Protein AF-A0AAE3HRC0-F1 (afdb_monomer_lite)

Radius of gyration: 48.85 Å; chains: 1; bounding box: 98×39×133 Å

Sequence (137 aa):
MKTIKKLSIATLIAFFSINCFADEVDLSQKSTQTLKESDKQLEESLNREAKIQELVKENDLLSDKQKQKAKNEQKERARNEILKTNCTRAKSRLEDLMTNERILIQSKQGKTHALSQKEKLDEIQSTEIAIKKYCTN

Foldseek 3Di:
DDDDPPDDPVVVVVVVVVVVVVVVVVVVVVVVVVVVVVVVVVVVVVVVVVVVVVVVVVVVVVVVVVVVVVVVVVVVVVVVVVLVVVLVVLVVVLVCLVPDPWDWDQDPVRDIDTDDPVSSVVVNVVSVVVSVVRVDD

Organism: NCBI:txid437022

pLDDT: mean 75.8, std 16.61, range [39.53, 93.12]

Structure (mmCIF, N/CA/C/O backbone):
data_AF-A0AAE3HRC0-F1
#
_entry.id   AF-A0AAE3HRC0-F1
#
loop_
_atom_site.group_PDB
_atom_site.id
_atom_site.type_symbol
_atom_site.label_atom_id
_atom_site.label_alt_id
_atom_site.label_comp_id
_atom_site.label_asym_id
_atom_site.label_entity_id
_atom_site.label_seq_id
_atom_site.pdbx_PDB_ins_code
_atom_site.Cartn_x
_atom_site.Cartn_y
_atom_site.Cartn_z
_atom_site.occupancy
_atom_site.B_iso_or_equiv
_atom_site.auth_seq_id
_atom_site.auth_comp_id
_atom_site.auth_asym_id
_atom_site.auth_atom_id
_atom_site.pdbx_PDB_model_num
ATOM 1 N N . MET A 1 1 ? 69.134 25.734 -105.180 1.00 39.53 1 MET A N 1
ATOM 2 C CA . MET A 1 1 ? 68.646 24.361 -104.913 1.00 39.53 1 MET A CA 1
ATOM 3 C C . MET A 1 1 ? 69.005 23.976 -103.481 1.00 39.53 1 MET A C 1
ATOM 5 O O . MET A 1 1 ? 70.185 23.919 -103.170 1.00 39.53 1 MET A O 1
ATOM 9 N N . LYS A 1 2 ? 68.016 23.766 -102.600 1.00 42.91 2 LYS A N 1
ATOM 10 C CA . LYS A 1 2 ? 68.191 23.135 -101.278 1.00 42.91 2 LYS A CA 1
ATOM 11 C C . LYS A 1 2 ? 67.151 22.021 -101.164 1.00 42.91 2 LYS A C 1
ATOM 13 O O . LYS A 1 2 ? 65.958 22.261 -101.305 1.00 42.91 2 LYS A O 1
ATOM 18 N N . THR A 1 3 ? 67.644 20.803 -101.009 1.00 40.72 3 THR A N 1
ATOM 19 C CA . THR A 1 3 ? 66.900 19.543 -100.965 1.00 40.72 3 THR A CA 1
ATOM 20 C C . THR A 1 3 ? 66.058 19.436 -99.697 1.00 40.72 3 THR A C 1
ATOM 22 O O . THR A 1 3 ? 66.591 19.482 -98.588 1.00 40.72 3 THR A O 1
ATOM 25 N N . ILE A 1 4 ? 64.750 19.248 -99.868 1.00 48.81 4 ILE A N 1
ATOM 26 C CA . ILE A 1 4 ? 63.818 18.881 -98.800 1.00 48.81 4 ILE A CA 1
ATOM 27 C C . ILE A 1 4 ? 64.145 17.440 -98.383 1.00 48.81 4 ILE A C 1
ATOM 29 O O . ILE A 1 4 ? 64.031 16.511 -99.186 1.00 48.81 4 ILE A O 1
ATOM 33 N N . LYS A 1 5 ? 64.598 17.252 -97.138 1.00 49.56 5 LYS A N 1
ATOM 34 C CA . LYS A 1 5 ? 64.786 15.925 -96.537 1.00 49.56 5 LYS A CA 1
ATOM 35 C C . LYS A 1 5 ? 63.415 15.259 -96.412 1.00 49.56 5 LYS A C 1
ATOM 37 O O . LYS A 1 5 ? 62.546 15.767 -95.710 1.00 49.56 5 LYS A O 1
ATOM 42 N N . LYS A 1 6 ? 63.231 14.129 -97.098 1.00 49.12 6 LYS A N 1
ATOM 43 C CA . LYS A 1 6 ? 62.064 13.254 -96.944 1.00 49.12 6 LYS A CA 1
ATOM 44 C C . LYS A 1 6 ? 62.018 12.756 -95.498 1.00 49.12 6 LYS A C 1
ATOM 46 O O . LYS A 1 6 ? 62.857 11.954 -95.094 1.00 49.12 6 LYS A O 1
ATOM 51 N N . LEU A 1 7 ? 61.063 13.265 -94.726 1.00 46.09 7 LEU A N 1
ATOM 52 C CA . LEU A 1 7 ? 60.726 12.739 -93.411 1.00 46.09 7 LEU A CA 1
ATOM 53 C C . LEU A 1 7 ? 59.978 11.417 -93.637 1.00 46.09 7 LEU A C 1
ATOM 55 O O . LEU A 1 7 ? 58.955 11.390 -94.318 1.00 46.09 7 LEU A O 1
ATOM 59 N N . SER A 1 8 ? 60.548 10.310 -93.162 1.00 47.12 8 SER A N 1
ATOM 60 C CA . SER A 1 8 ? 59.983 8.973 -93.354 1.00 47.12 8 SER A CA 1
ATOM 61 C C . SER A 1 8 ? 58.653 8.841 -92.609 1.00 47.12 8 SER A C 1
ATOM 63 O O . SER A 1 8 ? 58.572 9.126 -91.416 1.00 47.12 8 SER A O 1
ATOM 65 N N . ILE A 1 9 ? 57.620 8.364 -93.305 1.00 53.28 9 ILE A N 1
ATOM 66 C CA . ILE A 1 9 ? 56.277 8.089 -92.761 1.00 53.28 9 ILE A CA 1
ATOM 67 C C . ILE A 1 9 ? 56.343 7.065 -91.609 1.00 53.28 9 ILE A C 1
ATOM 69 O O . ILE A 1 9 ? 55.509 7.088 -90.706 1.00 53.28 9 ILE A O 1
ATOM 73 N N . ALA A 1 10 ? 57.388 6.230 -91.572 1.00 50.97 10 ALA A N 1
ATOM 74 C CA . ALA A 1 10 ? 57.621 5.266 -90.498 1.00 50.97 10 ALA A CA 1
ATOM 75 C C . ALA A 1 10 ? 57.803 5.925 -89.116 1.00 50.97 10 ALA A C 1
ATOM 77 O O . ALA A 1 10 ? 57.431 5.336 -88.104 1.00 50.97 10 ALA A O 1
ATOM 78 N N . THR A 1 11 ? 58.314 7.159 -89.053 1.00 52.00 11 THR A N 1
ATOM 79 C CA . THR A 1 11 ? 58.534 7.861 -87.779 1.00 52.00 11 THR A CA 1
ATOM 80 C C . THR A 1 11 ? 57.256 8.501 -87.225 1.00 52.00 11 THR A C 1
ATOM 82 O O . THR A 1 11 ? 57.164 8.740 -86.026 1.00 52.00 11 THR A O 1
ATOM 85 N N . LEU A 1 12 ? 56.253 8.751 -88.074 1.00 48.84 12 LEU A N 1
ATOM 86 C CA . LEU A 1 12 ? 54.953 9.298 -87.663 1.00 48.84 12 LEU A CA 1
ATOM 87 C C . LEU A 1 12 ? 54.030 8.220 -87.074 1.00 48.84 12 LEU A C 1
ATOM 89 O O . LEU A 1 12 ? 53.289 8.497 -86.136 1.00 48.84 12 LEU A O 1
ATOM 93 N N . ILE A 1 13 ? 54.124 6.979 -87.560 1.00 50.56 13 ILE A N 1
ATOM 94 C CA . ILE A 1 13 ? 53.317 5.853 -87.057 1.00 50.56 13 ILE A CA 1
ATOM 95 C C . ILE A 1 13 ? 53.813 5.387 -85.676 1.00 50.56 13 ILE A C 1
ATOM 97 O O . ILE A 1 13 ? 53.011 5.005 -84.830 1.00 50.56 13 ILE A O 1
ATOM 101 N N . ALA A 1 14 ? 55.115 5.505 -85.391 1.00 47.56 14 ALA A N 1
ATOM 102 C CA . ALA A 1 14 ? 55.676 5.141 -84.087 1.00 47.56 14 ALA A CA 1
ATOM 103 C C . ALA A 1 14 ? 55.237 6.072 -82.936 1.00 47.56 14 ALA A C 1
ATOM 105 O O . ALA A 1 14 ? 55.179 5.632 -81.791 1.00 47.56 14 ALA A O 1
ATOM 106 N N . PHE A 1 15 ? 54.886 7.333 -83.219 1.00 45.34 15 PHE A N 1
ATOM 107 C CA . PHE A 1 15 ? 54.390 8.267 -82.198 1.00 45.34 15 PHE A CA 1
ATOM 108 C C . PHE A 1 15 ? 52.897 8.091 -81.888 1.00 45.34 15 PHE A C 1
ATOM 110 O O . PHE A 1 15 ? 52.471 8.370 -80.770 1.00 45.34 15 PHE A O 1
ATOM 117 N N . PHE A 1 16 ? 52.100 7.601 -82.842 1.00 43.69 16 PHE A N 1
ATOM 118 C CA . PHE A 1 16 ? 50.663 7.394 -82.627 1.00 43.69 16 PHE A CA 1
ATOM 119 C C . PHE A 1 16 ? 50.373 6.138 -81.787 1.00 43.69 16 PHE A C 1
ATOM 121 O O . PHE A 1 16 ? 49.445 6.136 -80.984 1.00 43.69 16 PHE A O 1
ATOM 128 N N . SER A 1 17 ? 51.209 5.099 -81.893 1.00 43.81 17 SER A N 1
ATOM 129 C CA . SER A 1 17 ? 51.015 3.840 -81.154 1.00 43.81 17 SER A CA 1
ATOM 130 C C . SER A 1 17 ? 51.384 3.911 -79.668 1.00 43.81 17 SER A C 1
ATOM 132 O O . SER A 1 17 ? 50.873 3.117 -78.884 1.00 43.81 17 SER A O 1
ATOM 134 N N . ILE A 1 18 ? 52.252 4.844 -79.259 1.00 47.19 18 ILE A N 1
ATOM 135 C CA . ILE A 1 18 ? 52.637 5.008 -77.844 1.00 47.19 18 ILE A CA 1
ATOM 136 C C . ILE A 1 18 ? 51.590 5.849 -77.095 1.00 47.19 18 ILE A C 1
ATOM 138 O O . ILE A 1 18 ? 51.288 5.566 -75.939 1.00 47.19 18 ILE A O 1
ATOM 142 N N . ASN A 1 19 ? 50.974 6.827 -77.767 1.00 44.91 19 ASN A N 1
ATOM 143 C CA . ASN A 1 19 ? 49.976 7.701 -77.146 1.00 44.91 19 ASN A CA 1
ATOM 144 C C . ASN A 1 19 ? 48.601 7.033 -76.956 1.00 44.91 19 ASN A C 1
ATOM 146 O O . ASN A 1 19 ? 47.889 7.413 -76.038 1.00 44.91 19 ASN A O 1
ATOM 150 N N . CYS A 1 20 ? 48.238 6.005 -77.735 1.00 43.09 20 CYS A N 1
ATOM 151 C CA . CYS A 1 20 ? 46.994 5.256 -77.485 1.00 43.09 20 CYS A CA 1
ATOM 152 C C . CYS A 1 20 ? 47.071 4.317 -76.267 1.00 43.09 20 CYS A C 1
ATOM 154 O O . CYS A 1 20 ? 46.058 4.101 -75.611 1.00 43.09 20 CYS A O 1
ATOM 156 N N . PHE A 1 21 ? 48.250 3.781 -75.930 1.00 44.12 21 PHE A N 1
ATOM 157 C CA . PHE A 1 21 ? 48.408 2.883 -74.775 1.00 44.12 21 PHE A CA 1
ATOM 158 C C . PHE A 1 21 ? 48.601 3.623 -73.445 1.00 44.12 21 PHE A C 1
ATOM 160 O O . PHE A 1 21 ? 48.329 3.053 -72.391 1.00 44.12 21 PHE A O 1
ATOM 167 N N . ALA A 1 22 ? 49.058 4.877 -73.470 1.00 46.72 22 ALA A N 1
ATOM 168 C CA . ALA A 1 22 ? 49.184 5.683 -72.258 1.00 46.72 22 ALA A CA 1
ATOM 169 C C . ALA A 1 22 ? 47.807 6.072 -71.687 1.00 46.72 22 ALA A C 1
ATOM 171 O O . ALA A 1 22 ? 47.604 5.961 -70.480 1.00 46.72 22 ALA A O 1
ATOM 172 N N . ASP A 1 23 ? 46.844 6.426 -72.546 1.00 43.72 23 ASP A N 1
ATOM 173 C CA . ASP A 1 23 ? 45.494 6.805 -72.110 1.00 43.72 23 ASP A CA 1
ATOM 174 C C . ASP A 1 23 ? 44.662 5.605 -71.614 1.00 43.72 23 ASP A C 1
ATOM 176 O O . ASP A 1 23 ? 43.916 5.745 -70.647 1.00 43.72 23 ASP A O 1
ATOM 180 N N . GLU A 1 24 ? 44.804 4.404 -72.197 1.00 47.34 24 GLU A N 1
ATOM 181 C CA . GLU A 1 24 ? 44.076 3.204 -71.732 1.00 47.34 24 GLU A CA 1
ATOM 182 C C . GLU A 1 24 ? 44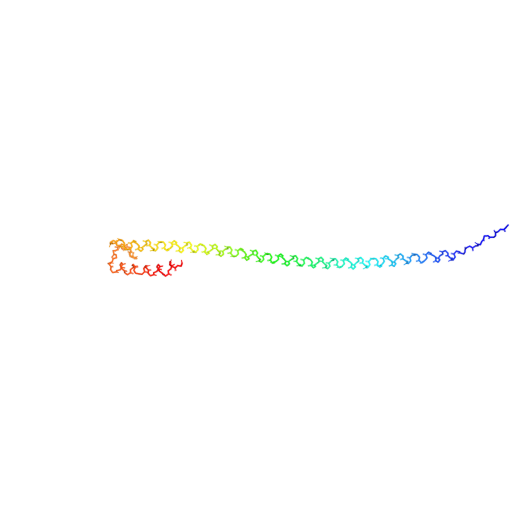.589 2.661 -70.387 1.00 47.34 24 GLU A C 1
ATOM 184 O O . GLU A 1 24 ? 43.797 2.205 -69.555 1.00 47.34 24 GLU A O 1
ATOM 189 N N . VAL A 1 25 ? 45.903 2.721 -70.137 1.00 50.22 25 VAL A N 1
ATOM 190 C CA . VAL A 1 25 ? 46.487 2.253 -68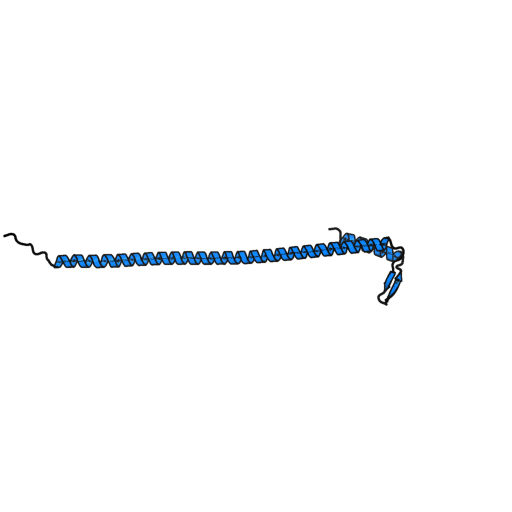.868 1.00 50.22 25 VAL A CA 1
ATOM 191 C C . VAL A 1 25 ? 46.182 3.233 -67.728 1.00 50.22 25 VAL A C 1
ATOM 193 O O . VAL A 1 25 ? 45.863 2.789 -66.620 1.00 50.22 25 VAL A O 1
ATOM 196 N N . ASP A 1 26 ? 46.185 4.541 -68.001 1.00 49.31 26 ASP A N 1
ATOM 197 C CA . ASP A 1 26 ? 45.848 5.576 -67.014 1.00 49.31 26 ASP A CA 1
ATOM 198 C C . ASP A 1 26 ? 44.338 5.577 -66.680 1.00 49.31 26 ASP A C 1
ATOM 200 O O . ASP A 1 26 ? 43.956 5.651 -65.508 1.00 49.31 26 ASP A O 1
ATOM 204 N N . LEU A 1 27 ? 43.451 5.346 -67.665 1.00 48.75 27 LEU A N 1
ATOM 205 C CA . LEU A 1 27 ? 42.013 5.139 -67.408 1.00 48.75 27 LEU A CA 1
ATOM 206 C C . LEU A 1 27 ? 41.743 3.888 -66.557 1.00 48.75 27 LEU A C 1
ATOM 208 O O . LEU A 1 27 ? 40.892 3.914 -65.664 1.00 48.75 27 LEU A O 1
ATOM 212 N N . SER A 1 28 ? 42.463 2.792 -66.814 1.00 52.97 28 SER A N 1
ATOM 213 C CA . SER A 1 28 ? 42.302 1.522 -66.095 1.00 52.97 28 SER A CA 1
ATOM 214 C C . SER A 1 28 ? 42.748 1.621 -64.627 1.00 52.97 28 SER A C 1
ATOM 216 O O . SER A 1 28 ? 42.028 1.175 -63.722 1.00 52.97 28 SER A O 1
ATOM 218 N N . GLN A 1 29 ? 43.876 2.290 -64.354 1.00 54.66 29 GLN A N 1
ATOM 219 C CA . GLN A 1 29 ? 44.344 2.559 -62.986 1.00 54.66 29 GLN A CA 1
ATOM 220 C C . GLN A 1 29 ? 43.433 3.532 -62.229 1.00 54.66 29 GLN A C 1
ATOM 222 O O . GLN A 1 29 ? 43.116 3.301 -61.059 1.00 54.66 29 GLN A O 1
ATOM 227 N N . LYS A 1 30 ? 42.937 4.575 -62.900 1.00 58.88 30 LYS A N 1
ATOM 228 C CA . LYS A 1 30 ? 41.990 5.522 -62.304 1.00 58.88 30 LYS A CA 1
ATOM 229 C C . LYS A 1 30 ? 40.648 4.853 -61.991 1.00 58.88 30 LYS A C 1
ATOM 231 O O . LYS A 1 30 ? 40.101 5.071 -60.911 1.00 58.88 30 LYS A O 1
ATOM 236 N N . SER A 1 31 ? 40.147 3.968 -62.861 1.00 54.66 31 SER A N 1
ATOM 237 C CA . SER A 1 31 ? 38.906 3.216 -62.601 1.00 54.66 31 SER A CA 1
ATOM 238 C C . SER A 1 31 ? 39.044 2.242 -61.422 1.00 54.66 31 SER A C 1
ATOM 240 O O . SER A 1 31 ? 38.158 2.174 -60.573 1.00 54.66 31 SER A O 1
ATOM 242 N N . THR A 1 32 ? 40.188 1.558 -61.296 1.00 58.97 32 THR A N 1
ATOM 243 C CA . THR A 1 32 ? 40.446 0.622 -60.187 1.00 58.97 32 THR A CA 1
ATOM 244 C C . THR A 1 32 ? 40.697 1.326 -58.851 1.00 58.97 32 THR A C 1
ATOM 246 O O . THR A 1 32 ? 40.334 0.782 -57.809 1.00 58.97 32 THR A O 1
ATOM 249 N N . GLN A 1 33 ? 41.253 2.542 -58.847 1.00 60.59 33 GLN A N 1
ATOM 250 C CA . GLN A 1 33 ? 41.285 3.396 -57.652 1.00 60.59 33 GLN A CA 1
ATOM 251 C C . GLN A 1 33 ? 39.883 3.870 -57.251 1.00 60.59 33 GLN A C 1
ATOM 253 O O . GLN A 1 33 ? 39.524 3.758 -56.082 1.00 60.59 33 GLN A O 1
ATOM 258 N N . THR A 1 34 ? 39.071 4.307 -58.218 1.00 62.62 34 THR A N 1
ATOM 259 C CA . THR A 1 34 ? 37.702 4.791 -57.960 1.00 62.62 34 THR A CA 1
ATOM 260 C C . THR A 1 34 ? 36.804 3.680 -57.396 1.00 62.62 34 THR A C 1
ATOM 262 O O . THR A 1 34 ? 36.027 3.917 -56.475 1.00 62.62 34 THR A O 1
ATOM 265 N N . LEU A 1 35 ? 36.956 2.443 -57.887 1.00 63.31 35 LEU A N 1
ATOM 266 C CA . LEU A 1 35 ? 36.266 1.258 -57.360 1.00 63.31 35 LEU A CA 1
ATOM 267 C C . LEU A 1 35 ? 36.665 0.945 -55.912 1.00 63.31 35 LEU A C 1
ATOM 269 O O . LEU A 1 35 ? 35.790 0.779 -55.071 1.00 63.31 35 LEU A O 1
ATOM 273 N N . LYS A 1 36 ? 37.964 0.950 -55.584 1.00 69.00 36 LYS A N 1
ATOM 274 C CA . LYS A 1 36 ? 38.437 0.714 -54.205 1.00 69.00 36 LYS A CA 1
ATOM 275 C C . LYS A 1 36 ? 37.959 1.783 -53.225 1.00 69.00 36 LYS A C 1
ATOM 277 O O . LYS A 1 36 ? 37.699 1.488 -52.062 1.00 69.00 36 LYS A O 1
ATOM 282 N N . GLU A 1 37 ? 37.872 3.027 -53.680 1.00 71.56 37 GLU A N 1
ATOM 283 C CA . GLU A 1 37 ? 37.400 4.141 -52.863 1.00 71.56 37 GLU A CA 1
ATOM 284 C C . GLU A 1 37 ? 35.880 4.075 -52.653 1.00 71.56 37 GLU A C 1
ATOM 286 O O . GLU A 1 37 ? 35.410 4.309 -51.541 1.00 71.56 37 GLU A O 1
ATOM 291 N N . SER A 1 38 ? 35.126 3.641 -53.670 1.00 66.25 38 SER A N 1
ATOM 292 C CA . SER A 1 38 ? 33.696 3.331 -53.557 1.00 66.25 38 SER A CA 1
ATOM 293 C C . SER A 1 38 ? 33.432 2.144 -52.625 1.00 66.25 38 SER A C 1
ATOM 295 O O . SER A 1 38 ? 32.534 2.223 -51.792 1.00 66.25 38 SER A O 1
ATOM 297 N N . ASP A 1 39 ? 34.221 1.070 -52.712 1.00 74.44 39 ASP A N 1
ATOM 298 C CA . ASP A 1 39 ? 34.090 -0.099 -51.831 1.00 74.44 39 ASP A CA 1
ATOM 299 C C . ASP A 1 39 ? 34.384 0.275 -50.374 1.00 74.44 39 ASP A C 1
ATOM 301 O O . ASP A 1 39 ? 33.638 -0.096 -49.469 1.00 74.44 39 ASP A O 1
ATOM 305 N N . LYS A 1 40 ? 35.414 1.098 -50.145 1.00 76.94 40 LYS A N 1
ATOM 306 C CA . LYS A 1 40 ? 35.725 1.633 -48.816 1.00 76.94 40 LYS A CA 1
ATOM 307 C C . LYS A 1 40 ? 34.607 2.535 -48.287 1.00 76.94 40 LYS A C 1
ATOM 309 O O . LYS A 1 40 ? 34.246 2.441 -47.116 1.00 76.94 40 LYS A O 1
ATOM 314 N N . GLN A 1 41 ? 34.031 3.393 -49.132 1.00 73.62 41 GLN A N 1
ATOM 315 C CA . GLN A 1 41 ? 32.886 4.224 -48.747 1.00 73.62 41 GLN A CA 1
ATOM 316 C C . GLN A 1 41 ? 31.645 3.383 -48.435 1.00 73.62 41 GLN A C 1
ATOM 318 O O . GLN A 1 41 ? 30.922 3.698 -47.488 1.00 73.62 41 GLN A O 1
ATOM 323 N N . LEU A 1 42 ? 31.414 2.307 -49.189 1.00 76.94 42 LEU A N 1
ATOM 324 C CA . LEU A 1 42 ? 30.327 1.368 -48.945 1.00 76.94 42 LEU A CA 1
ATOM 325 C C . LEU A 1 42 ? 30.527 0.632 -47.615 1.00 76.94 42 LEU A C 1
ATOM 327 O O . LEU A 1 42 ? 29.595 0.562 -46.819 1.00 76.94 42 LEU A O 1
ATOM 331 N N . GLU A 1 43 ? 31.740 0.162 -47.323 1.00 78.56 43 GLU A N 1
ATOM 332 C CA . GLU A 1 43 ? 32.077 -0.491 -46.053 1.00 78.56 43 GLU A CA 1
ATOM 333 C C . GLU A 1 43 ? 31.921 0.467 -44.859 1.00 78.56 43 GLU A C 1
ATOM 335 O O . GLU A 1 43 ? 31.292 0.129 -43.854 1.00 78.56 43 GLU A O 1
ATOM 340 N N . GLU A 1 44 ? 32.393 1.712 -44.986 1.00 79.31 44 GLU A N 1
ATOM 341 C CA . GLU A 1 44 ? 32.181 2.755 -43.977 1.00 79.31 44 GLU A CA 1
ATOM 342 C C . GLU A 1 44 ? 30.698 3.130 -43.814 1.00 79.31 44 GLU A C 1
ATOM 344 O O . GLU A 1 44 ? 30.273 3.498 -42.715 1.00 79.31 44 GLU A O 1
ATOM 349 N N . SER A 1 45 ? 29.900 3.084 -44.885 1.00 77.06 45 SER A N 1
ATOM 350 C CA . SER A 1 45 ? 28.456 3.344 -44.818 1.00 77.06 45 SER A CA 1
ATOM 351 C C . SER A 1 45 ? 27.720 2.204 -44.121 1.00 77.06 45 SER A C 1
ATOM 353 O O . SER A 1 45 ? 26.930 2.460 -43.217 1.00 77.06 45 SER A O 1
ATOM 355 N N . LEU A 1 46 ? 28.032 0.952 -44.464 1.00 82.50 46 LEU A N 1
ATOM 356 C CA . LEU A 1 46 ? 27.457 -0.231 -43.822 1.00 82.50 46 LEU A CA 1
ATOM 357 C C . LEU A 1 46 ? 27.798 -0.272 -42.328 1.00 82.50 46 LEU A C 1
ATOM 359 O O . LEU A 1 46 ? 26.935 -0.547 -41.494 1.00 82.50 46 LEU A O 1
ATOM 363 N N . ASN A 1 47 ? 29.034 0.080 -41.967 1.00 85.06 47 ASN A N 1
ATOM 364 C CA . ASN A 1 47 ? 29.448 0.156 -40.569 1.00 85.06 47 ASN A CA 1
ATOM 365 C C . ASN A 1 47 ? 28.722 1.288 -39.809 1.00 85.06 47 ASN A C 1
ATOM 367 O O . ASN A 1 47 ? 28.350 1.136 -38.643 1.00 85.06 47 ASN A O 1
ATOM 371 N N . ARG A 1 48 ? 28.452 2.423 -40.473 1.00 85.75 48 ARG A N 1
ATOM 372 C CA . ARG A 1 48 ? 27.625 3.505 -39.911 1.00 85.75 48 ARG A CA 1
ATOM 373 C C . ARG A 1 48 ? 26.171 3.079 -39.712 1.00 85.75 48 ARG A C 1
ATOM 375 O O . ARG A 1 48 ? 25.616 3.362 -38.653 1.00 85.75 48 ARG A O 1
ATOM 382 N N . GLU A 1 49 ? 25.570 2.380 -40.671 1.00 83.75 49 GLU A N 1
ATOM 383 C CA . GLU A 1 49 ? 24.203 1.858 -40.544 1.00 83.75 49 GLU A CA 1
ATOM 384 C C . GLU A 1 49 ? 24.080 0.834 -39.412 1.00 83.75 49 GLU A C 1
ATOM 386 O O . GLU A 1 49 ? 23.144 0.918 -38.614 1.00 83.75 49 GLU A O 1
ATOM 391 N N . ALA A 1 50 ? 25.053 -0.073 -39.274 1.00 86.38 50 ALA A N 1
ATOM 392 C CA . ALA A 1 50 ? 25.100 -1.028 -38.169 1.00 86.38 50 ALA A CA 1
ATOM 393 C C . ALA A 1 50 ? 25.133 -0.316 -36.804 1.00 86.38 50 ALA A C 1
ATOM 395 O O . ALA A 1 50 ? 24.356 -0.650 -35.907 1.00 86.38 50 ALA A O 1
ATOM 396 N N . LYS A 1 51 ? 25.957 0.733 -36.673 1.00 88.81 51 LYS A N 1
ATOM 397 C CA . LYS A 1 51 ? 26.041 1.546 -35.451 1.00 88.81 51 LYS A CA 1
ATOM 398 C C . LYS A 1 51 ? 24.747 2.311 -35.156 1.00 88.81 51 LYS A C 1
ATOM 400 O O . LYS A 1 51 ? 24.351 2.430 -33.999 1.00 88.81 51 LYS A O 1
ATOM 405 N N . ILE A 1 52 ? 24.066 2.822 -36.183 1.00 83.56 52 ILE A N 1
ATOM 406 C CA . ILE A 1 52 ? 22.764 3.487 -36.023 1.00 83.56 52 ILE A CA 1
ATOM 407 C C . ILE A 1 52 ? 21.711 2.487 -35.531 1.00 83.56 52 ILE A C 1
ATOM 409 O O . ILE A 1 52 ? 20.963 2.801 -34.607 1.00 83.56 52 ILE A O 1
ATOM 413 N N . GLN A 1 53 ? 21.669 1.273 -36.088 1.00 86.44 53 GLN A N 1
ATOM 414 C CA . GLN A 1 53 ? 20.729 0.240 -35.642 1.00 86.44 53 GLN A CA 1
ATOM 415 C C . GLN A 1 53 ? 20.965 -0.187 -34.189 1.00 86.44 53 GLN A C 1
ATOM 417 O O . GLN A 1 53 ? 20.003 -0.447 -33.466 1.00 86.44 53 GLN A O 1
ATOM 422 N N . GLU A 1 54 ? 22.221 -0.258 -33.748 1.00 87.38 54 GLU A N 1
ATOM 423 C CA . GLU A 1 54 ? 22.563 -0.552 -32.354 1.00 87.38 54 GLU A CA 1
ATOM 424 C C . GLU A 1 54 ? 22.066 0.552 -31.408 1.00 87.38 54 GLU A C 1
ATOM 426 O O . GLU A 1 54 ? 21.352 0.259 -30.449 1.00 87.38 54 GLU A O 1
ATOM 431 N N . LEU A 1 55 ? 22.319 1.823 -31.741 1.00 82.62 55 LEU A N 1
ATOM 432 C CA . LEU A 1 55 ? 21.844 2.971 -30.958 1.00 82.62 55 LEU A CA 1
ATOM 433 C C . LEU A 1 55 ? 20.311 3.054 -30.886 1.00 82.62 55 LEU A C 1
ATOM 435 O O . LEU A 1 55 ? 19.765 3.423 -29.847 1.00 82.62 55 LEU A O 1
ATOM 439 N N . VAL A 1 56 ? 19.603 2.702 -31.965 1.00 85.50 56 VAL A N 1
ATOM 440 C CA . VAL A 1 56 ? 18.130 2.636 -31.965 1.00 85.50 56 VAL A CA 1
ATOM 441 C C . VAL A 1 56 ? 17.642 1.555 -30.998 1.00 85.50 56 VAL A C 1
ATOM 443 O O . VAL A 1 56 ? 16.791 1.838 -30.158 1.00 85.50 56 VAL A O 1
ATOM 446 N N . LYS A 1 57 ? 18.231 0.351 -31.035 1.00 81.38 57 LYS A N 1
ATOM 447 C CA . LYS A 1 57 ? 17.883 -0.738 -30.104 1.00 81.38 57 LYS A CA 1
ATOM 448 C C . LYS A 1 57 ? 18.162 -0.364 -28.648 1.00 81.38 57 LYS A C 1
ATOM 450 O O . LYS A 1 57 ? 17.350 -0.664 -27.774 1.00 81.38 57 LYS A O 1
ATOM 455 N N . GLU A 1 58 ? 19.288 0.289 -28.369 1.00 80.06 58 GLU A N 1
ATOM 456 C CA . GLU A 1 58 ? 19.603 0.774 -27.021 1.00 80.06 58 GLU A CA 1
ATOM 457 C C . GLU A 1 58 ? 18.592 1.820 -26.540 1.00 80.06 58 GLU A C 1
ATOM 459 O O . GLU A 1 58 ? 18.144 1.761 -25.393 1.00 80.06 58 GLU A O 1
ATOM 464 N N . ASN A 1 59 ? 18.189 2.746 -27.412 1.00 77.00 59 ASN A N 1
ATOM 465 C CA . ASN A 1 59 ? 17.198 3.767 -27.085 1.00 77.00 59 ASN A CA 1
ATOM 466 C C . ASN A 1 59 ? 15.814 3.154 -26.816 1.00 77.00 59 ASN A C 1
ATOM 468 O O . ASN A 1 59 ? 15.184 3.482 -25.810 1.00 77.00 59 ASN A O 1
ATOM 472 N N . ASP A 1 60 ? 15.381 2.190 -27.632 1.00 83.81 60 ASP A N 1
ATOM 473 C CA . ASP A 1 60 ? 14.129 1.457 -27.413 1.00 83.81 60 ASP A CA 1
ATOM 474 C C . ASP A 1 60 ? 14.137 0.723 -26.059 1.00 83.81 60 ASP A C 1
ATOM 476 O O . ASP A 1 60 ? 13.199 0.846 -25.265 1.00 83.81 60 ASP A O 1
ATOM 480 N N . LEU A 1 61 ? 15.242 0.047 -25.723 1.00 79.44 61 LEU A N 1
ATOM 481 C CA . LEU A 1 61 ? 15.416 -0.616 -24.425 1.00 79.44 61 LEU A CA 1
ATOM 482 C C . LEU A 1 61 ? 15.405 0.373 -23.249 1.00 79.44 61 LEU A C 1
ATOM 484 O O . LEU A 1 61 ? 14.868 0.067 -22.178 1.00 79.44 61 LEU A O 1
ATOM 488 N N . LEU A 1 62 ? 16.009 1.552 -23.412 1.00 77.25 62 LEU A N 1
ATOM 489 C CA . LEU A 1 62 ? 15.992 2.610 -22.401 1.00 77.25 62 LEU A CA 1
ATOM 490 C C . LEU A 1 62 ? 14.584 3.194 -22.225 1.00 77.25 62 LEU A C 1
ATOM 492 O O . LEU A 1 62 ? 14.150 3.387 -21.087 1.00 77.25 62 LEU A O 1
ATOM 496 N N . SER A 1 63 ? 13.853 3.406 -23.319 1.00 85.62 63 SER A N 1
ATOM 497 C CA . SER A 1 63 ? 12.462 3.875 -23.328 1.00 85.62 63 SER A CA 1
ATOM 498 C C . SER A 1 63 ? 11.538 2.911 -22.579 1.00 85.62 63 SER A C 1
ATOM 500 O O . SER A 1 63 ? 10.766 3.324 -21.707 1.00 85.62 63 SER A O 1
ATOM 502 N N . ASP A 1 64 ? 11.671 1.605 -22.817 1.00 83.94 64 ASP A N 1
ATOM 503 C CA . ASP A 1 64 ? 10.870 0.594 -22.124 1.00 83.94 64 ASP A CA 1
ATOM 504 C C . ASP A 1 64 ? 11.214 0.488 -20.632 1.00 83.94 64 ASP A C 1
ATOM 506 O O . ASP A 1 64 ? 10.313 0.406 -19.787 1.00 83.94 64 ASP A O 1
ATOM 510 N N . LYS A 1 65 ? 12.500 0.593 -20.268 1.00 80.50 65 LYS A N 1
ATOM 511 C CA . LYS A 1 65 ? 12.924 0.680 -18.858 1.00 80.50 65 LYS A CA 1
ATOM 512 C C . LYS A 1 65 ? 12.340 1.912 -18.162 1.00 80.50 65 LYS A C 1
ATOM 514 O O . LYS A 1 65 ? 11.889 1.806 -17.019 1.00 80.50 65 LYS A O 1
ATOM 519 N N . GLN A 1 66 ? 12.308 3.064 -18.833 1.00 81.56 66 GLN A N 1
ATOM 520 C CA . GLN A 1 66 ? 11.723 4.294 -18.289 1.00 81.56 66 GLN A CA 1
ATOM 521 C C . GLN A 1 66 ? 10.208 4.166 -18.082 1.00 81.56 66 GLN A C 1
ATOM 523 O O . GLN A 1 66 ? 9.713 4.494 -17.001 1.00 81.56 66 GLN A O 1
ATOM 528 N N . LYS A 1 67 ? 9.473 3.617 -19.059 1.00 82.50 67 LYS A N 1
ATOM 529 C CA . LYS A 1 67 ? 8.028 3.352 -18.928 1.00 82.50 67 LYS A CA 1
ATOM 530 C C . LYS A 1 67 ? 7.727 2.400 -17.771 1.00 82.50 67 LYS A C 1
ATOM 532 O O . LYS A 1 67 ? 6.803 2.641 -16.991 1.00 82.50 67 LYS A O 1
ATOM 537 N N . GLN A 1 68 ? 8.520 1.339 -17.622 1.00 85.06 68 GLN A N 1
ATOM 538 C CA . GLN A 1 68 ? 8.353 0.381 -16.530 1.00 85.06 68 GLN A CA 1
ATOM 539 C C . GLN A 1 68 ? 8.625 1.022 -15.163 1.00 85.06 68 GLN A C 1
ATOM 541 O O . GLN A 1 68 ? 7.876 0.778 -14.214 1.00 85.06 68 GLN A O 1
ATOM 546 N N . LYS A 1 69 ? 9.650 1.879 -15.061 1.00 86.62 69 LYS A N 1
ATOM 547 C CA . LYS A 1 69 ? 9.944 2.639 -13.840 1.00 86.62 69 LYS A CA 1
ATOM 548 C C . LYS A 1 69 ? 8.775 3.551 -13.459 1.00 86.62 69 LYS A C 1
ATOM 550 O O . LYS A 1 69 ? 8.285 3.454 -12.337 1.00 86.62 69 LYS A O 1
ATOM 555 N N . ALA A 1 70 ? 8.256 4.337 -14.404 1.00 83.69 70 ALA A N 1
ATOM 556 C CA . ALA A 1 70 ? 7.110 5.219 -14.170 1.00 83.69 70 ALA A CA 1
ATOM 557 C C . ALA A 1 70 ? 5.859 4.444 -13.709 1.00 83.69 70 ALA A C 1
ATOM 559 O O . ALA A 1 70 ? 5.175 4.848 -12.767 1.00 83.69 70 ALA A O 1
ATOM 560 N N . LYS A 1 71 ? 5.586 3.280 -14.314 1.00 87.94 71 LYS A N 1
ATOM 561 C CA . LYS A 1 71 ? 4.471 2.406 -13.915 1.00 87.94 71 LYS A CA 1
ATOM 562 C C . LYS A 1 71 ? 4.643 1.844 -12.502 1.00 87.94 71 LYS A C 1
ATOM 564 O O . LYS A 1 71 ? 3.659 1.720 -11.771 1.00 87.94 71 LYS A O 1
ATOM 569 N N . ASN A 1 72 ? 5.865 1.485 -12.115 1.00 89.31 72 ASN A N 1
ATOM 570 C CA . ASN A 1 72 ? 6.156 1.000 -10.767 1.00 89.31 72 ASN A CA 1
ATOM 571 C C . ASN A 1 72 ? 5.994 2.110 -9.725 1.00 89.31 72 ASN A C 1
ATOM 573 O O . ASN A 1 72 ? 5.311 1.887 -8.729 1.00 89.31 72 ASN A O 1
ATOM 577 N N . GLU A 1 73 ? 6.514 3.308 -9.995 1.00 89.94 73 GLU A N 1
ATOM 578 C CA . GLU A 1 73 ? 6.350 4.472 -9.115 1.00 89.94 73 GLU A CA 1
ATOM 579 C C . GLU A 1 73 ? 4.871 4.832 -8.921 1.00 89.94 73 GLU A C 1
ATOM 581 O O . GLU A 1 73 ? 4.427 5.081 -7.802 1.00 89.94 73 GLU A O 1
ATOM 586 N N . GLN A 1 74 ? 4.065 4.805 -9.987 1.00 88.19 74 GLN A N 1
ATOM 587 C CA . GLN A 1 74 ? 2.629 5.073 -9.881 1.00 88.19 74 GLN A CA 1
ATOM 588 C C . GLN A 1 74 ? 1.902 4.010 -9.042 1.00 88.19 74 GLN A C 1
ATOM 590 O O . GLN A 1 74 ? 1.056 4.346 -8.212 1.00 88.19 74 GLN A O 1
ATOM 595 N N . LYS A 1 75 ? 2.242 2.726 -9.222 1.00 89.19 75 LYS A N 1
ATOM 596 C CA . LYS A 1 75 ? 1.697 1.636 -8.397 1.00 89.19 75 LYS A CA 1
ATOM 597 C C . LYS A 1 75 ? 2.088 1.782 -6.930 1.00 89.19 75 LYS A C 1
ATOM 599 O O . LYS A 1 75 ? 1.268 1.504 -6.061 1.00 89.19 75 LYS A O 1
ATOM 604 N N . GLU A 1 76 ? 3.321 2.187 -6.656 1.00 90.56 76 GLU A N 1
ATOM 605 C CA . GLU A 1 76 ? 3.809 2.417 -5.299 1.00 90.56 76 GLU A CA 1
ATOM 606 C C . GLU A 1 76 ? 3.070 3.580 -4.632 1.00 90.56 76 GLU A C 1
ATOM 608 O O . GLU A 1 76 ? 2.551 3.416 -3.531 1.00 90.56 76 GLU A O 1
ATOM 613 N N . ARG A 1 77 ? 2.899 4.707 -5.336 1.00 85.38 77 ARG A N 1
ATOM 614 C CA . ARG A 1 77 ? 2.093 5.839 -4.848 1.00 85.38 77 ARG A CA 1
ATOM 615 C C . ARG A 1 77 ? 0.660 5.423 -4.528 1.00 85.38 77 ARG A C 1
ATOM 617 O O . ARG A 1 77 ? 0.195 5.681 -3.423 1.00 85.38 77 ARG A O 1
ATOM 624 N N . ALA A 1 78 ? -0.003 4.710 -5.440 1.00 88.81 78 ALA A N 1
ATOM 625 C CA . ALA A 1 78 ? -1.364 4.225 -5.217 1.00 88.81 78 ALA A CA 1
ATOM 626 C C . ALA A 1 78 ? -1.453 3.277 -4.006 1.00 88.81 78 ALA A C 1
ATOM 628 O O . ALA A 1 78 ? -2.384 3.366 -3.208 1.00 88.81 78 ALA A O 1
ATOM 629 N N . ARG A 1 79 ? -0.469 2.385 -3.824 1.00 87.00 79 ARG A N 1
ATOM 630 C CA . ARG A 1 79 ? -0.395 1.513 -2.639 1.00 87.00 79 ARG A CA 1
ATOM 631 C C . ARG A 1 79 ? -0.220 2.313 -1.353 1.00 87.00 79 ARG A C 1
ATOM 633 O O . ARG A 1 79 ? -0.902 2.017 -0.375 1.00 87.00 79 ARG A O 1
ATOM 640 N N . ASN A 1 80 ? 0.646 3.321 -1.360 1.00 87.25 80 ASN A N 1
ATOM 641 C CA . ASN A 1 80 ? 0.897 4.170 -0.197 1.00 87.25 80 ASN A CA 1
ATOM 642 C C . ASN A 1 80 ? -0.340 4.999 0.176 1.00 87.25 80 ASN A C 1
ATOM 644 O O . ASN A 1 80 ? -0.663 5.122 1.356 1.00 87.25 80 ASN A O 1
ATOM 648 N N . GLU A 1 81 ? -1.080 5.507 -0.810 1.00 88.44 81 GLU A N 1
ATOM 649 C CA . GLU A 1 81 ? -2.354 6.195 -0.577 1.00 88.44 81 GLU A CA 1
ATOM 650 C C . GLU A 1 81 ? -3.403 5.263 0.037 1.00 88.44 81 GLU A C 1
ATOM 652 O O . GLU A 1 81 ? -4.010 5.610 1.050 1.00 88.44 81 GLU A O 1
ATOM 657 N N . ILE A 1 82 ? -3.562 4.049 -0.503 1.00 87.38 82 ILE A N 1
ATOM 658 C CA . ILE A 1 82 ? -4.478 3.041 0.054 1.00 87.38 82 ILE A CA 1
ATOM 659 C C . ILE A 1 82 ? -4.090 2.689 1.495 1.00 87.38 82 ILE A C 1
ATOM 661 O O . ILE A 1 82 ? -4.958 2.626 2.368 1.00 87.38 82 ILE A O 1
ATOM 665 N N . LEU A 1 83 ? -2.796 2.484 1.761 1.00 86.62 83 LEU A N 1
ATOM 666 C CA . LEU A 1 83 ? -2.294 2.202 3.105 1.00 86.62 83 LEU A CA 1
ATOM 667 C C . LEU A 1 83 ? -2.652 3.344 4.065 1.00 86.62 83 LEU A C 1
ATOM 669 O O . LEU A 1 83 ? -3.214 3.096 5.131 1.00 86.62 83 LEU A O 1
ATOM 673 N N . LYS A 1 84 ? -2.418 4.597 3.656 1.00 87.88 84 LYS A N 1
ATOM 674 C CA . LYS A 1 84 ? -2.755 5.787 4.444 1.00 87.88 84 LYS A CA 1
ATOM 675 C C . LYS A 1 84 ? -4.251 5.853 4.757 1.00 87.88 84 LYS A C 1
ATOM 677 O O . LYS A 1 84 ? -4.615 6.027 5.918 1.00 87.88 84 LYS A O 1
ATOM 682 N N . THR A 1 85 ? -5.119 5.659 3.763 1.00 86.81 85 THR A N 1
ATOM 683 C CA . THR A 1 85 ? -6.578 5.656 3.960 1.00 86.81 85 THR A CA 1
ATOM 684 C C . THR A 1 85 ? -7.027 4.540 4.900 1.00 86.81 85 THR A C 1
ATOM 686 O O . THR A 1 85 ? -7.839 4.781 5.797 1.00 86.81 85 THR A O 1
ATOM 689 N N . ASN A 1 86 ? -6.485 3.330 4.741 1.00 86.56 86 ASN A N 1
ATOM 690 C CA . ASN A 1 86 ? -6.792 2.203 5.622 1.00 86.56 86 ASN A CA 1
ATOM 691 C C . ASN A 1 86 ? -6.378 2.496 7.065 1.00 86.56 86 ASN A C 1
ATOM 693 O O . ASN A 1 86 ? -7.136 2.215 7.991 1.00 86.56 86 ASN A O 1
ATOM 697 N N . CYS A 1 87 ? -5.221 3.125 7.255 1.00 90.12 87 CYS A N 1
ATOM 698 C CA . CYS A 1 87 ? -4.733 3.524 8.566 1.00 90.12 87 CYS A CA 1
ATOM 699 C C . CYS A 1 87 ? -5.590 4.600 9.222 1.00 90.12 87 CYS A C 1
ATOM 701 O O . CYS A 1 87 ? -5.905 4.492 10.405 1.00 90.12 87 CYS A O 1
ATOM 703 N N . THR A 1 88 ? -6.027 5.604 8.463 1.00 89.44 88 THR A N 1
ATOM 704 C CA . THR A 1 88 ? -6.986 6.597 8.959 1.00 89.44 88 THR A CA 1
ATOM 705 C C . THR A 1 88 ? -8.299 5.935 9.376 1.00 89.44 88 THR A C 1
ATOM 707 O O . THR A 1 88 ? -8.793 6.203 10.469 1.00 89.44 88 THR A O 1
ATOM 710 N N . ARG A 1 89 ? -8.841 5.023 8.558 1.00 88.38 89 ARG A N 1
ATOM 711 C CA . ARG A 1 89 ? -10.084 4.305 8.878 1.00 88.38 89 ARG A CA 1
ATOM 712 C C . ARG A 1 89 ? -9.937 3.424 10.119 1.00 88.38 89 ARG A C 1
ATOM 714 O O . ARG A 1 89 ? -10.833 3.414 10.954 1.00 88.38 89 ARG A O 1
ATOM 721 N N . ALA A 1 90 ? -8.822 2.708 10.254 1.00 88.19 90 ALA A N 1
ATOM 722 C CA . ALA A 1 90 ? -8.555 1.877 11.424 1.00 88.19 90 ALA A CA 1
ATOM 723 C C . ALA A 1 90 ? -8.445 2.719 12.705 1.00 88.19 90 ALA A C 1
ATOM 725 O O . ALA A 1 90 ? -9.036 2.358 13.718 1.00 88.19 90 ALA A O 1
ATOM 726 N N . LYS A 1 91 ? -7.758 3.870 12.653 1.00 90.94 91 LYS A N 1
ATOM 727 C CA . LYS A 1 91 ? -7.671 4.807 13.787 1.00 90.94 91 LYS A CA 1
ATOM 728 C C . LYS A 1 91 ? -9.034 5.376 14.178 1.00 90.94 91 LYS A C 1
ATOM 730 O O . LYS A 1 91 ? -9.383 5.332 15.347 1.00 90.94 91 LYS A O 1
ATOM 735 N N . SER A 1 92 ? -9.832 5.816 13.207 1.00 90.44 92 SER A N 1
ATOM 736 C CA . SER A 1 92 ? -11.201 6.279 13.467 1.00 90.44 92 SER A CA 1
ATOM 737 C C . SER A 1 92 ? -12.066 5.172 14.081 1.00 90.44 92 SER A C 1
ATOM 739 O O . SER A 1 92 ? -12.785 5.417 15.041 1.00 90.44 92 SER A O 1
ATOM 741 N N . ARG A 1 93 ? -11.937 3.927 13.603 1.00 86.31 93 ARG A N 1
ATOM 742 C CA . ARG A 1 93 ? -12.631 2.779 14.200 1.00 86.31 93 ARG A CA 1
ATOM 743 C C . ARG A 1 93 ? -12.201 2.539 15.647 1.00 86.31 93 ARG A C 1
ATOM 745 O O . ARG A 1 93 ? -13.046 2.222 16.473 1.00 86.31 93 ARG A O 1
ATOM 752 N N . LEU A 1 94 ? -10.913 2.676 15.954 1.00 91.44 94 LEU A N 1
ATOM 753 C CA . LEU A 1 94 ? -10.405 2.574 17.320 1.00 91.44 94 LEU A CA 1
ATOM 754 C C . LEU A 1 94 ? -10.991 3.673 18.218 1.00 91.44 94 LEU A C 1
ATOM 756 O O . LEU A 1 94 ? -11.435 3.377 19.322 1.00 91.44 94 LEU A O 1
ATOM 760 N N . GLU A 1 95 ? -11.046 4.915 17.739 1.00 91.38 95 GLU A N 1
ATOM 761 C CA . GLU A 1 95 ? -11.671 6.029 18.461 1.00 91.38 95 GLU A CA 1
ATOM 762 C C . GLU A 1 95 ? -13.159 5.764 18.724 1.00 91.38 95 GLU A C 1
ATOM 764 O O . GLU A 1 95 ? -13.613 5.930 19.858 1.00 91.38 95 GLU A O 1
ATOM 769 N N . ASP A 1 96 ? -13.901 5.258 17.732 1.00 87.44 96 ASP A N 1
ATOM 770 C CA . ASP A 1 96 ? -15.293 4.823 17.906 1.00 87.44 96 ASP A CA 1
ATOM 771 C C . ASP A 1 96 ? -15.402 3.723 18.968 1.00 87.44 96 ASP A C 1
ATOM 773 O O . ASP A 1 96 ? -16.313 3.741 19.798 1.00 87.44 96 ASP A O 1
ATOM 777 N N . LEU A 1 97 ? -14.485 2.749 18.951 1.00 87.50 97 LEU A N 1
ATOM 778 C CA . LEU A 1 97 ? -14.465 1.680 19.942 1.00 87.50 97 LEU A CA 1
ATOM 779 C C . LEU A 1 97 ? -14.191 2.235 21.342 1.00 87.50 97 LEU A C 1
ATOM 781 O O . LEU A 1 97 ? -14.821 1.800 22.294 1.00 87.50 97 LEU A O 1
ATOM 785 N N . MET A 1 98 ? -13.290 3.199 21.501 1.00 88.75 98 MET A N 1
ATOM 786 C CA . MET A 1 98 ? -12.949 3.756 22.812 1.00 88.75 98 MET A CA 1
ATOM 787 C C . MET A 1 98 ? -14.050 4.662 23.374 1.00 88.75 98 MET A C 1
ATOM 789 O O . MET A 1 98 ? -14.368 4.573 24.561 1.00 88.75 98 MET A O 1
ATOM 793 N N . THR A 1 99 ? -14.649 5.503 22.531 1.00 88.75 99 THR A N 1
ATOM 794 C CA . THR A 1 99 ? -15.595 6.554 22.945 1.00 88.75 99 THR A CA 1
ATOM 795 C C . THR A 1 99 ? -17.020 6.053 23.149 1.00 88.75 99 THR A C 1
ATOM 797 O O . THR A 1 99 ? -17.709 6.525 24.052 1.00 88.75 99 THR A O 1
ATOM 800 N N . ASN A 1 100 ? -17.477 5.079 22.359 1.00 85.00 100 ASN A N 1
ATOM 801 C CA . ASN A 1 100 ? -18.857 4.613 22.455 1.00 85.00 100 ASN A CA 1
ATOM 802 C C . ASN A 1 100 ? -19.063 3.725 23.679 1.00 85.00 100 ASN A C 1
ATOM 804 O O . ASN A 1 100 ? -18.466 2.657 23.791 1.00 85.00 100 ASN A O 1
ATOM 808 N N . GLU A 1 101 ? -19.975 4.104 24.570 1.00 76.62 101 GLU A N 1
ATOM 809 C CA . GLU A 1 101 ? -20.341 3.293 25.737 1.00 76.62 101 GLU A CA 1
ATOM 810 C C . GLU A 1 101 ? -20.893 1.914 25.329 1.00 76.62 101 GLU A C 1
ATOM 812 O O . GLU A 1 101 ? -20.600 0.906 25.972 1.00 76.62 101 GLU A O 1
ATOM 817 N N . ARG A 1 102 ? -21.614 1.849 24.199 1.00 78.62 102 ARG A N 1
ATOM 818 C CA . ARG A 1 102 ? -22.230 0.626 23.672 1.00 78.62 102 ARG A CA 1
ATOM 819 C C . ARG A 1 102 ? -22.035 0.502 22.164 1.00 78.62 102 ARG A C 1
ATOM 821 O O . ARG A 1 102 ? -22.308 1.439 21.423 1.00 78.62 102 ARG A O 1
ATOM 828 N N . ILE A 1 103 ? -21.619 -0.678 21.707 1.00 84.06 103 ILE A N 1
ATOM 829 C CA . ILE A 1 103 ? -21.340 -0.952 20.290 1.00 84.06 103 ILE A CA 1
ATOM 830 C C . ILE A 1 103 ? -22.213 -2.102 19.829 1.00 84.06 103 ILE A C 1
ATOM 832 O O . ILE A 1 103 ? -22.195 -3.172 20.430 1.00 84.06 103 ILE A O 1
ATOM 836 N N . LEU A 1 104 ? -22.991 -1.867 18.777 1.00 86.56 104 LEU A N 1
ATOM 837 C CA . LEU A 1 104 ? -23.890 -2.857 18.204 1.00 86.56 104 LEU A CA 1
ATOM 838 C C . LEU A 1 104 ? -23.223 -3.539 17.013 1.00 86.56 104 LEU A C 1
ATOM 840 O O . LEU A 1 104 ? -22.732 -2.872 16.102 1.00 86.56 104 LEU A O 1
ATOM 844 N N . ILE A 1 105 ? -23.240 -4.867 17.007 1.00 83.75 105 ILE A N 1
ATOM 845 C CA . ILE A 1 105 ? -22.748 -5.683 15.903 1.00 83.75 105 ILE A CA 1
ATOM 846 C C . ILE A 1 105 ? -23.858 -6.584 15.377 1.00 83.75 105 ILE A C 1
ATOM 848 O O . ILE A 1 105 ? -24.633 -7.180 16.131 1.00 83.75 105 ILE A O 1
ATOM 852 N N . GLN A 1 106 ? -23.944 -6.679 14.054 1.00 85.25 106 GLN A N 1
ATOM 853 C CA . GLN A 1 106 ? -24.858 -7.597 13.399 1.00 85.25 106 GLN A CA 1
ATOM 854 C C . GLN A 1 106 ? -24.168 -8.950 13.233 1.00 85.25 106 GLN A C 1
ATOM 856 O O . GLN A 1 106 ? -23.121 -9.068 12.599 1.00 85.25 106 GLN A O 1
ATOM 861 N N . SER A 1 107 ? -24.754 -9.985 13.824 1.00 81.81 107 SER A N 1
ATOM 862 C CA . SER A 1 107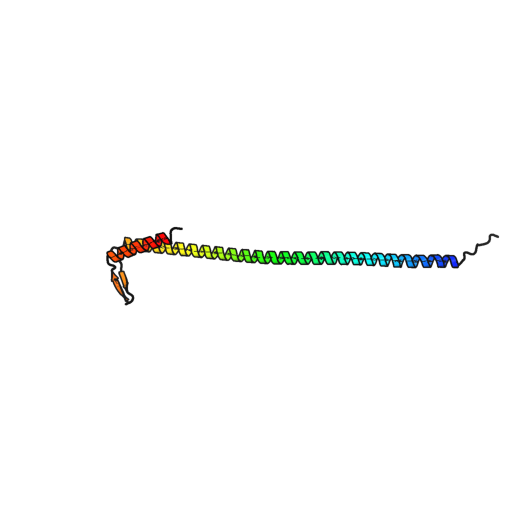 ? -24.307 -11.361 13.629 1.00 81.81 107 SER A CA 1
ATOM 863 C C . SER A 1 107 ? -24.576 -11.825 12.195 1.00 81.81 107 SER A C 1
ATOM 865 O O . SER A 1 107 ? -25.454 -11.304 11.506 1.00 81.81 107 SER A O 1
ATOM 867 N N . LYS A 1 108 ? -23.893 -12.894 11.768 1.00 83.31 108 LYS A N 1
ATOM 868 C CA . LYS A 1 108 ? -24.126 -13.546 10.463 1.00 83.31 108 LYS A CA 1
ATOM 869 C C . LYS A 1 108 ? -25.572 -14.026 10.260 1.00 83.31 108 LYS A C 1
ATOM 871 O O . LYS A 1 108 ? -25.980 -14.277 9.136 1.00 83.31 108 LYS A O 1
ATOM 876 N N . GLN A 1 109 ? -26.341 -14.148 11.341 1.00 87.94 109 GLN A N 1
ATOM 877 C CA . GLN A 1 109 ? -27.753 -14.535 11.343 1.00 87.94 109 GLN A CA 1
ATOM 878 C C . GLN A 1 109 ? -28.697 -13.321 11.237 1.00 87.94 109 GLN A C 1
ATOM 880 O O . GLN A 1 109 ? -29.900 -13.456 11.439 1.00 87.94 109 GLN A O 1
ATOM 885 N N . GLY A 1 110 ? -28.164 -12.117 10.999 1.00 87.06 110 GLY A N 1
ATOM 886 C CA . GLY A 1 110 ? -28.928 -10.875 10.875 1.00 87.06 110 GLY A CA 1
ATOM 887 C C . GLY A 1 110 ? -29.349 -10.244 12.206 1.00 87.06 110 GLY A C 1
ATOM 888 O O . GLY A 1 110 ? -29.817 -9.108 12.209 1.00 87.06 110 GLY A O 1
ATOM 889 N N . LYS A 1 111 ? -29.150 -10.930 13.341 1.00 88.62 111 LYS A N 1
ATOM 890 C CA . LYS A 1 111 ? -29.472 -10.410 14.679 1.00 88.62 111 LYS A CA 1
ATOM 891 C C . LYS A 1 111 ? -28.412 -9.426 15.161 1.00 88.62 111 LYS A C 1
ATOM 893 O O . LYS A 1 111 ? -27.227 -9.774 15.191 1.00 88.62 111 LYS A O 1
ATOM 898 N N . THR A 1 112 ? -28.846 -8.250 15.595 1.00 90.31 112 THR A N 1
ATOM 899 C CA . THR A 1 112 ? -27.990 -7.231 16.211 1.00 90.31 112 THR A CA 1
ATOM 900 C C . TH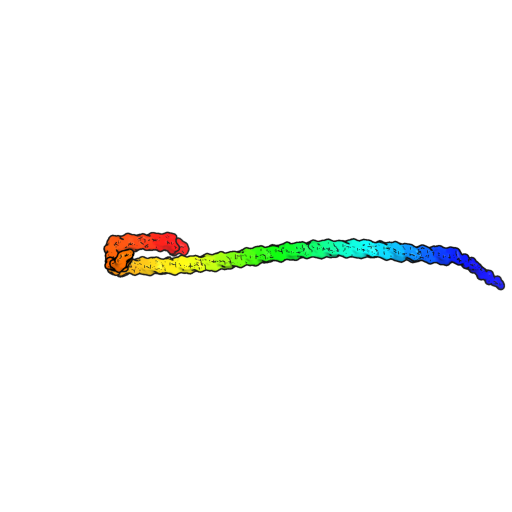R A 1 112 ? -27.878 -7.471 17.712 1.00 90.31 112 THR A C 1
ATOM 902 O O . THR A 1 112 ? -28.888 -7.656 18.387 1.00 90.31 112 THR A O 1
ATOM 905 N N . HIS A 1 113 ? -26.660 -7.458 18.242 1.00 86.81 113 HIS A N 1
ATOM 906 C CA . HIS A 1 113 ? -26.394 -7.534 19.678 1.00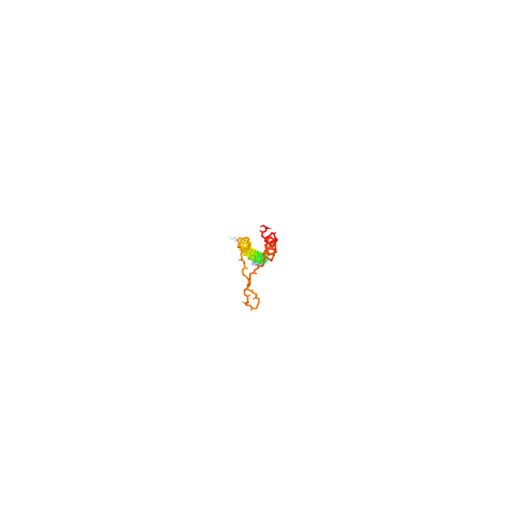 86.81 113 HIS A CA 1
ATOM 907 C C . HIS A 1 113 ? -25.335 -6.507 20.070 1.00 86.81 113 HIS A C 1
ATOM 909 O O . HIS A 1 113 ? -24.582 -6.026 19.225 1.00 86.81 113 HIS A O 1
ATOM 915 N N . ALA A 1 114 ? -25.314 -6.133 21.346 1.00 87.75 114 ALA A N 1
ATOM 916 C CA . ALA A 1 114 ? -24.283 -5.255 21.873 1.00 87.75 114 ALA A CA 1
ATOM 917 C C . ALA A 1 114 ? -23.048 -6.072 22.250 1.00 87.75 114 ALA A C 1
ATOM 919 O O . ALA A 1 114 ? -23.197 -7.130 22.859 1.00 87.75 114 ALA A O 1
ATOM 920 N N . LEU A 1 115 ? -21.862 -5.558 21.931 1.00 86.88 115 LEU A N 1
ATOM 921 C CA . LEU A 1 115 ? -20.617 -6.089 22.470 1.00 86.88 115 LEU A CA 1
ATOM 922 C C . LEU A 1 115 ? -20.640 -5.984 23.994 1.00 86.88 115 LEU A C 1
ATOM 924 O O . LEU A 1 115 ? -21.004 -4.944 24.554 1.00 86.88 115 LEU A O 1
ATOM 928 N N . SER A 1 116 ? -20.228 -7.056 24.662 1.00 89.12 116 SER A N 1
ATOM 929 C CA . SER A 1 116 ? -19.896 -7.004 26.079 1.00 89.12 116 SER A CA 1
ATOM 930 C C . SER A 1 116 ? -18.670 -6.115 26.306 1.00 89.12 116 SER A C 1
ATOM 932 O O . SER A 1 116 ? -17.867 -5.867 25.404 1.00 89.12 116 SER A O 1
ATOM 934 N N . GLN A 1 117 ? -18.486 -5.650 27.542 1.00 88.75 117 GLN A N 1
ATOM 935 C CA . GLN A 1 117 ? -17.339 -4.810 27.890 1.00 88.75 117 GLN A CA 1
ATOM 936 C C . GLN A 1 117 ? -15.998 -5.525 27.662 1.00 88.75 117 GLN A C 1
ATOM 938 O O . GLN A 1 117 ? -15.030 -4.888 27.256 1.00 88.75 117 GLN A O 1
ATOM 943 N N . LYS A 1 118 ? -15.949 -6.848 27.869 1.00 90.12 118 LYS A N 1
ATOM 944 C CA . LYS A 1 118 ? -14.754 -7.655 27.606 1.00 90.12 118 LYS A CA 1
ATOM 945 C C . LYS A 1 118 ? -14.445 -7.731 26.110 1.00 90.12 118 LYS A C 1
ATOM 947 O O . LYS A 1 118 ? -13.335 -7.404 25.718 1.00 90.12 118 LYS A O 1
ATOM 952 N N . GLU A 1 119 ? -15.431 -8.072 25.279 1.00 89.12 119 GLU A N 1
ATOM 953 C CA . GLU A 1 119 ? -15.248 -8.135 23.819 1.00 89.12 119 GLU A CA 1
ATOM 954 C C . GLU A 1 119 ? -14.838 -6.777 23.243 1.00 89.12 119 GLU A C 1
ATOM 956 O O . GLU A 1 119 ? -13.994 -6.703 22.357 1.00 89.12 119 GLU A O 1
ATOM 961 N N . LYS A 1 120 ? -15.395 -5.687 23.782 1.00 88.44 120 LYS A N 1
ATOM 962 C CA . LYS A 1 120 ? -15.003 -4.325 23.418 1.00 88.44 120 LYS A CA 1
ATOM 963 C C . LYS A 1 120 ? -13.521 -4.058 23.716 1.00 88.44 120 LYS A C 1
ATOM 965 O O . LYS A 1 120 ? -12.835 -3.486 22.876 1.00 88.44 120 LYS A O 1
ATOM 970 N N . LEU A 1 121 ? -13.026 -4.456 24.892 1.00 90.69 121 LEU A N 1
ATOM 971 C CA . LEU A 1 121 ? -11.615 -4.293 25.265 1.00 90.69 121 LEU A CA 1
ATOM 972 C C . LEU A 1 121 ? -10.687 -5.161 24.406 1.00 90.69 121 LEU A C 1
ATOM 974 O O . LEU A 1 121 ? -9.650 -4.670 23.959 1.00 90.69 121 LEU A O 1
ATOM 978 N N . ASP A 1 122 ? -11.078 -6.406 24.133 1.00 90.44 122 ASP A N 1
ATOM 979 C CA . ASP A 1 122 ? -10.323 -7.316 23.265 1.00 90.44 122 ASP A CA 1
ATOM 980 C C . ASP A 1 122 ? -10.224 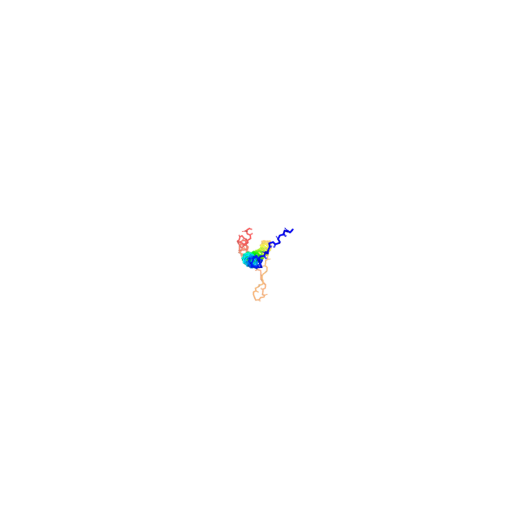-6.748 21.831 1.00 90.44 122 ASP A C 1
ATOM 982 O O . ASP A 1 122 ? -9.149 -6.752 21.223 1.00 90.44 122 ASP A O 1
ATOM 986 N N . GLU A 1 123 ? -11.314 -6.172 21.308 1.00 88.31 123 GLU A N 1
ATOM 987 C CA . GLU A 1 123 ? -11.349 -5.530 19.987 1.00 88.31 123 GLU A CA 1
ATOM 988 C C . GLU A 1 123 ? -10.487 -4.256 19.938 1.00 88.31 123 GLU A C 1
ATOM 990 O O . GLU A 1 123 ? -9.777 -4.032 18.953 1.00 88.31 123 GLU A O 1
ATOM 995 N N . ILE A 1 124 ? -10.495 -3.442 21.004 1.00 91.12 124 ILE A N 1
ATOM 996 C CA . ILE A 1 124 ? -9.613 -2.269 21.150 1.00 91.12 124 ILE A CA 1
ATOM 997 C C . ILE A 1 124 ? -8.149 -2.708 21.068 1.00 91.12 124 ILE A C 1
ATOM 999 O O . ILE A 1 124 ? -7.408 -2.201 20.226 1.00 91.12 124 ILE A O 1
ATOM 1003 N N . GLN A 1 125 ? -7.739 -3.693 21.874 1.00 93.12 125 GLN A N 1
ATOM 1004 C CA . GLN A 1 125 ? -6.353 -4.177 21.894 1.00 93.12 125 GLN A CA 1
ATOM 1005 C C . GLN A 1 125 ? -5.928 -4.770 20.546 1.00 93.12 125 GLN A C 1
ATOM 1007 O O . GLN A 1 125 ? -4.853 -4.454 20.033 1.00 93.12 125 GLN A O 1
ATOM 1012 N N . SER A 1 126 ? -6.781 -5.599 19.941 1.00 89.06 126 SER A N 1
ATOM 1013 C CA . SER A 1 126 ? -6.542 -6.181 18.617 1.00 89.06 126 SER A CA 1
ATOM 1014 C C . SER A 1 126 ? -6.367 -5.096 17.546 1.00 89.06 126 SER A C 1
ATOM 1016 O O . SER A 1 126 ? -5.415 -5.129 16.759 1.00 89.06 126 SER A O 1
ATOM 1018 N N . THR A 1 127 ? -7.236 -4.080 17.562 1.00 88.69 127 THR A N 1
ATOM 1019 C CA . THR A 1 127 ? -7.191 -2.950 16.625 1.00 88.69 127 THR A CA 1
ATOM 1020 C C . THR A 1 127 ? -5.936 -2.097 16.827 1.00 88.69 127 THR A C 1
ATOM 1022 O O . THR A 1 127 ? -5.273 -1.746 15.850 1.00 88.69 127 THR A O 1
ATOM 1025 N N . GLU A 1 128 ? -5.543 -1.810 18.071 1.00 92.25 128 GLU A N 1
ATOM 1026 C CA . GLU A 1 128 ? -4.298 -1.096 18.384 1.00 92.25 128 GLU A CA 1
ATOM 1027 C C . GLU A 1 128 ? -3.056 -1.835 17.878 1.00 92.25 128 GLU A C 1
ATOM 1029 O O . GLU A 1 128 ? -2.168 -1.220 17.280 1.00 92.25 128 GLU A O 1
ATOM 1034 N N . ILE A 1 129 ? -2.988 -3.154 18.087 1.00 90.12 129 ILE A N 1
ATOM 1035 C CA . ILE A 1 129 ? -1.884 -3.991 17.600 1.00 90.12 129 ILE A CA 1
ATOM 1036 C C . ILE A 1 129 ? -1.845 -3.974 16.070 1.00 90.12 129 ILE A C 1
ATOM 1038 O O . ILE A 1 129 ? -0.772 -3.816 15.483 1.00 90.12 129 ILE A O 1
ATOM 1042 N N . ALA A 1 130 ? -2.999 -4.091 15.409 1.00 85.31 130 ALA A N 1
ATOM 1043 C CA . ALA A 1 130 ? -3.081 -4.036 13.954 1.00 85.31 130 ALA A CA 1
ATOM 1044 C C . ALA A 1 130 ? -2.610 -2.677 13.410 1.00 85.31 130 ALA A C 1
ATOM 1046 O O . ALA A 1 130 ? -1.791 -2.635 12.492 1.00 85.31 130 ALA A O 1
ATOM 1047 N N . ILE A 1 131 ? -3.044 -1.565 14.010 1.00 90.62 131 ILE A N 1
ATOM 1048 C CA . ILE A 1 131 ? -2.583 -0.221 13.631 1.00 90.62 131 ILE A CA 1
ATOM 1049 C C . ILE A 1 131 ? -1.067 -0.104 13.821 1.00 90.62 131 ILE A C 1
ATOM 1051 O O . ILE A 1 131 ? -0.374 0.326 12.902 1.00 90.62 131 ILE A O 1
ATOM 1055 N N . LYS A 1 132 ? -0.521 -0.537 14.963 1.00 89.50 132 LYS A N 1
ATOM 1056 C CA . LYS A 1 132 ? 0.934 -0.532 15.204 1.00 89.50 132 LYS A CA 1
ATOM 1057 C C . LYS A 1 132 ? 1.711 -1.436 14.249 1.00 89.50 132 LYS A C 1
ATOM 1059 O O . LYS A 1 132 ? 2.885 -1.205 14.026 1.00 89.50 132 LYS A O 1
ATOM 1064 N N . LYS A 1 133 ? 1.105 -2.481 13.693 1.00 84.94 133 LYS A N 1
ATOM 1065 C CA . LYS A 1 133 ? 1.793 -3.362 12.741 1.00 84.94 133 LYS A CA 1
ATOM 1066 C C . LYS A 1 133 ? 1.785 -2.808 11.316 1.00 84.94 133 LYS A C 1
ATOM 1068 O O . LYS A 1 133 ? 2.749 -3.012 10.586 1.00 84.94 133 LYS A O 1
ATOM 1073 N N . TYR A 1 134 ? 0.695 -2.158 10.910 1.00 82.12 134 TYR A N 1
ATOM 1074 C CA . TYR A 1 134 ? 0.456 -1.807 9.505 1.00 82.12 134 TYR A CA 1
ATOM 1075 C C . TYR A 1 134 ? 0.535 -0.305 9.200 1.00 82.12 134 TYR A C 1
ATOM 1077 O O . TYR A 1 134 ? 0.630 0.057 8.031 1.00 82.12 134 TYR A O 1
ATOM 1085 N N . CYS A 1 135 ? 0.503 0.561 10.218 1.00 84.62 135 CYS A N 1
ATOM 1086 C CA . CYS A 1 135 ? 0.418 2.017 10.053 1.00 84.62 135 CYS A CA 1
ATOM 1087 C C . CYS A 1 135 ? 1.621 2.801 10.574 1.00 84.62 135 CYS A C 1
ATOM 1089 O O . CYS A 1 135 ? 1.655 4.018 10.405 1.00 84.62 135 CYS A O 1
ATOM 1091 N N . THR A 1 136 ? 2.587 2.142 11.211 1.00 67.88 136 THR A N 1
ATOM 1092 C CA . THR A 1 136 ? 3.903 2.719 11.511 1.00 67.88 136 THR A CA 1
ATOM 1093 C C . THR A 1 136 ? 4.894 2.252 10.453 1.00 67.88 136 THR A C 1
ATOM 1095 O O . THR A 1 136 ? 5.583 1.254 10.641 1.00 67.88 136 THR A O 1
ATOM 1098 N N . ASN A 1 137 ? 4.903 2.966 9.331 1.00 51.41 137 ASN A N 1
ATOM 1099 C CA . ASN A 1 137 ? 6.038 3.128 8.425 1.00 51.41 137 ASN A CA 1
ATOM 1100 C C . ASN A 1 137 ? 6.138 4.618 8.113 1.00 51.41 137 ASN A C 1
ATOM 1102 O O . ASN A 1 137 ? 5.073 5.204 7.804 1.00 51.41 137 ASN A O 1
#

Secondary structure (DSSP, 8-state):
--------THHHHHHHHHHHHHHHHHHHHHHHHHHHHHHHHHHHHHHHHHHHHHHHHHHHHHHHHHHHHHHHHHHHHHHHHHHHHHHHHHHHHHHHHHH-S--EEE-TTS-EEEPPHHHHHHHHHHHHHHHHHHS--